Protein AF-A0A934S0W6-F1 (afdb_monomer_lite)

Sequence (113 aa):
MAPSRYKLSKGDSHPEESESSENADTNPIKDVSEILKDNYARQKAGEKPLDLQKPKSRRKRDYWLGMVVVNSLLVGSYFFWAGHPLTGVFSLSGIVIFSAGFTWAMWGVISDY

Radius of gyration: 32.38 Å; chains: 1; bounding box: 59×54×88 Å

Organism: NCBI:txid415221

Structure (mmCIF, N/CA/C/O backbone):
data_AF-A0A934S0W6-F1
#
_entry.id   AF-A0A934S0W6-F1
#
loop_
_atom_site.group_PDB
_atom_site.id
_atom_site.type_symbol
_atom_site.label_atom_id
_atom_site.label_alt_id
_atom_site.label_comp_id
_atom_site.label_asym_id
_atom_site.label_entity_id
_atom_site.label_seq_id
_atom_site.pdbx_PDB_ins_code
_atom_site.Cartn_x
_atom_site.Cartn_y
_atom_site.Cartn_z
_atom_site.occupancy
_atom_site.B_iso_or_equiv
_atom_site.auth_seq_id
_atom_site.auth_comp_id
_atom_site.auth_asym_id
_atom_site.auth_atom_id
_atom_site.pdbx_PDB_model_num
ATOM 1 N N . MET A 1 1 ? -21.867 31.011 65.745 1.00 50.62 1 MET A N 1
ATOM 2 C CA . MET A 1 1 ? -21.115 31.294 64.504 1.00 50.62 1 MET A CA 1
ATOM 3 C C . MET A 1 1 ? -22.112 31.187 63.359 1.00 50.62 1 MET A C 1
ATOM 5 O O . MET A 1 1 ? -22.591 30.094 63.102 1.00 50.62 1 MET A O 1
ATOM 9 N N . ALA A 1 2 ? -22.556 32.317 62.807 1.00 53.47 2 ALA A N 1
ATOM 10 C CA . ALA A 1 2 ? -23.645 32.392 61.828 1.00 53.47 2 ALA A CA 1
ATOM 11 C C . ALA A 1 2 ? -23.101 32.929 60.492 1.00 53.47 2 ALA A C 1
ATOM 13 O O . ALA A 1 2 ? -22.363 33.916 60.528 1.00 53.47 2 ALA A O 1
ATOM 14 N N . PRO A 1 3 ? -23.426 32.329 59.332 1.00 64.06 3 PRO A N 1
ATOM 15 C CA . PRO A 1 3 ? -22.952 32.843 58.055 1.00 64.06 3 PRO A CA 1
ATOM 16 C C . PRO A 1 3 ? -23.855 33.951 57.480 1.00 64.06 3 PRO A C 1
ATOM 18 O O . PRO A 1 3 ? -25.054 33.788 57.273 1.00 64.06 3 PRO A O 1
ATOM 21 N N . SER A 1 4 ? -23.192 35.089 57.271 1.00 63.19 4 SER A N 1
ATOM 22 C CA . SER A 1 4 ? -23.354 36.165 56.283 1.00 63.19 4 SER A CA 1
ATOM 23 C C . SER A 1 4 ? -24.582 36.161 55.351 1.00 63.19 4 SER A C 1
ATOM 25 O O . SER A 1 4 ? -24.751 35.285 54.506 1.00 63.19 4 SER A O 1
ATOM 27 N N . ARG A 1 5 ? -25.379 37.239 55.438 1.00 61.03 5 ARG A N 1
ATOM 28 C CA . ARG A 1 5 ? -26.424 37.615 54.472 1.00 61.03 5 ARG A CA 1
ATOM 29 C C . ARG A 1 5 ? -25.796 38.301 53.253 1.00 61.03 5 ARG A C 1
ATOM 31 O O . ARG A 1 5 ? -25.263 39.401 53.381 1.00 61.03 5 ARG A O 1
ATOM 38 N N . TYR A 1 6 ? -25.932 37.711 52.069 1.00 65.25 6 TYR A N 1
ATOM 39 C CA . TYR A 1 6 ? -25.631 38.388 50.806 1.00 65.25 6 TYR A CA 1
ATOM 40 C C . TYR A 1 6 ? -26.759 39.367 50.445 1.00 65.25 6 TYR A C 1
ATOM 42 O O . TYR A 1 6 ? -27.939 39.016 50.480 1.00 65.25 6 TYR A O 1
ATOM 50 N N . LYS A 1 7 ? -26.394 40.617 50.134 1.00 57.53 7 LYS A N 1
ATOM 51 C CA . LYS A 1 7 ? -27.306 41.661 49.649 1.00 57.53 7 LYS A CA 1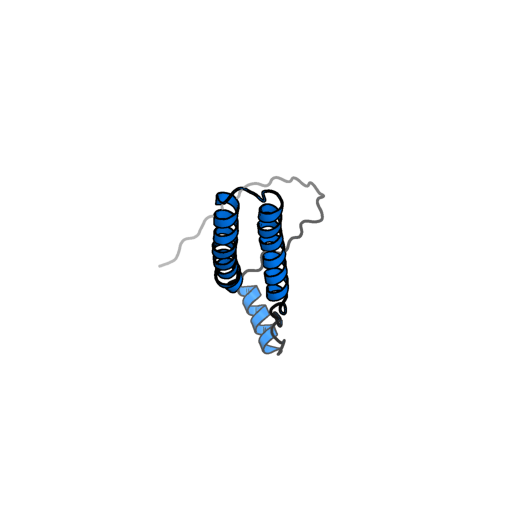
ATOM 52 C C . LYS A 1 7 ? -27.570 41.454 48.154 1.00 57.53 7 LYS A C 1
ATOM 54 O O . LYS A 1 7 ? -26.625 41.405 47.374 1.00 57.53 7 LYS A O 1
ATOM 59 N N . LEU A 1 8 ? -28.847 41.375 47.772 1.00 61.09 8 LEU A N 1
ATOM 60 C CA . LEU A 1 8 ? -29.288 41.453 46.379 1.00 61.09 8 LEU A CA 1
ATOM 61 C C . LEU A 1 8 ? -29.014 42.859 45.826 1.00 61.09 8 LEU A C 1
ATOM 63 O O . LEU A 1 8 ? -29.531 43.843 46.356 1.00 61.09 8 LEU A O 1
ATOM 67 N N . SER A 1 9 ? -28.225 42.931 44.754 1.00 60.94 9 SER A N 1
ATOM 68 C CA . SER A 1 9 ? -28.111 44.107 43.891 1.00 60.94 9 SER A CA 1
ATOM 69 C C . SER A 1 9 ? -29.199 44.024 42.823 1.00 60.94 9 SER A C 1
ATOM 71 O O . SER A 1 9 ? -29.266 43.052 42.072 1.00 60.94 9 SER A O 1
ATOM 73 N N . LYS A 1 10 ? -30.086 45.017 42.818 1.00 59.56 10 LYS A N 1
ATOM 74 C CA . LYS A 1 10 ? -31.212 45.165 41.896 1.00 59.56 10 LYS A CA 1
ATOM 75 C C . LYS A 1 10 ? -30.682 45.893 40.657 1.00 59.56 10 LYS A C 1
ATOM 77 O O . LYS A 1 10 ? -30.391 47.079 40.741 1.00 59.56 10 LYS A O 1
ATOM 82 N N . GLY A 1 11 ? -30.463 45.146 39.577 1.00 58.97 11 GLY A N 1
ATOM 83 C CA . GLY A 1 11 ? -30.102 45.668 38.259 1.00 58.97 11 GLY A CA 1
ATOM 84 C C . GLY A 1 11 ? -31.345 45.781 37.388 1.00 58.97 11 GLY A C 1
ATOM 85 O O . GLY A 1 11 ? -32.133 44.840 37.317 1.00 58.97 11 GLY A O 1
ATOM 86 N N . ASP A 1 12 ? -31.515 46.960 36.811 1.00 58.78 12 ASP A N 1
ATOM 87 C CA . ASP A 1 12 ? -32.704 47.455 36.138 1.00 58.78 12 ASP A CA 1
ATOM 88 C C . ASP A 1 12 ? -33.092 46.715 34.850 1.00 58.78 12 ASP A C 1
ATOM 90 O O . ASP A 1 12 ? -32.285 46.124 34.136 1.00 58.78 12 ASP A O 1
ATOM 94 N N . SER A 1 13 ? -34.391 46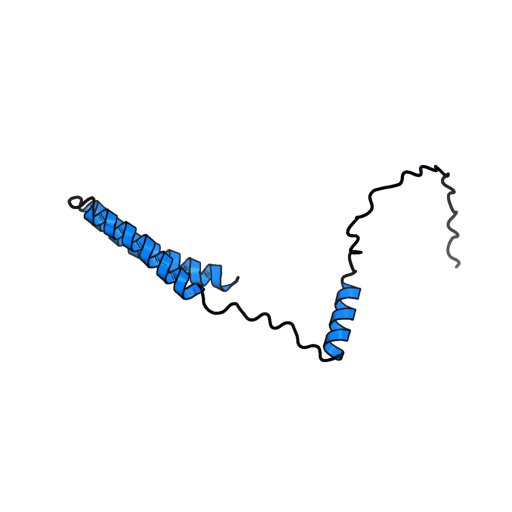.794 34.584 1.00 61.91 13 SER A N 1
ATOM 95 C CA . SER A 1 13 ? -35.120 46.318 33.419 1.00 61.91 13 SER A CA 1
ATOM 96 C C . SER A 1 13 ? -34.765 47.077 32.140 1.00 61.91 13 SER A C 1
ATOM 98 O O . SER A 1 13 ? -34.854 48.305 32.118 1.00 61.91 13 SER A O 1
ATOM 100 N N . HIS A 1 14 ? -34.532 46.346 31.049 1.00 49.84 14 HIS A N 1
ATOM 101 C CA . HIS A 1 14 ? -34.747 46.844 29.691 1.00 49.84 14 HIS A CA 1
ATOM 102 C C . HIS A 1 14 ? -35.638 45.848 28.930 1.00 49.84 14 HIS A C 1
ATOM 104 O O . HIS A 1 14 ? -35.292 44.665 28.886 1.00 49.84 14 HIS A O 1
ATOM 110 N N . PRO A 1 15 ? -36.785 46.281 28.373 1.00 63.19 15 PRO A N 1
ATOM 111 C CA . PRO A 1 15 ? -37.621 45.455 27.518 1.00 63.19 15 PRO A CA 1
ATOM 112 C C . PRO A 1 15 ? -37.211 45.674 26.058 1.00 63.19 15 PRO A C 1
ATOM 114 O O . PRO A 1 15 ? -37.290 46.791 25.562 1.00 63.19 15 PRO A O 1
ATOM 117 N N . GLU A 1 16 ? -36.793 44.616 25.376 1.00 57.03 16 GLU A N 1
ATOM 118 C CA . GLU A 1 16 ? -36.701 44.565 23.914 1.00 57.03 16 GLU A CA 1
ATOM 119 C C . GLU A 1 16 ? -37.237 43.189 23.501 1.00 57.03 16 GLU A C 1
ATOM 121 O O . GLU A 1 16 ? -36.540 42.174 23.551 1.00 57.03 16 GLU A O 1
ATOM 126 N N . GLU A 1 17 ? -38.527 43.157 23.170 1.00 59.09 17 GLU A N 1
ATOM 127 C CA . GLU A 1 17 ? -39.104 42.131 22.308 1.00 59.09 17 GLU A CA 1
ATOM 128 C C . GLU A 1 17 ? -38.536 42.317 20.898 1.00 59.09 17 GLU A C 1
ATOM 130 O O . GLU A 1 17 ? -38.725 43.359 20.273 1.00 59.09 17 GLU A O 1
ATOM 135 N N . SER A 1 18 ? -37.900 41.280 20.362 1.00 57.28 18 SER A N 1
ATOM 136 C CA . SER A 1 18 ? -37.935 41.025 18.924 1.00 57.28 18 SER A CA 1
ATOM 137 C C . SER A 1 18 ? -38.050 39.522 18.692 1.00 57.28 18 SER A C 1
ATOM 139 O O . SER A 1 18 ? -37.201 38.723 19.085 1.00 57.28 18 SER A O 1
ATOM 141 N N . GLU A 1 19 ? -39.190 39.148 18.121 1.00 61.66 19 GLU A N 1
ATOM 142 C CA . GLU A 1 19 ? -39.540 37.800 17.703 1.00 61.66 19 GLU A CA 1
ATOM 143 C C . GLU A 1 19 ? -38.754 37.372 16.447 1.00 61.66 19 GLU A C 1
ATOM 145 O O . GLU A 1 19 ? -38.338 38.188 15.625 1.00 61.66 19 GLU A O 1
ATOM 150 N N . SER A 1 20 ? -38.686 36.051 16.254 1.00 52.94 20 SER A N 1
AT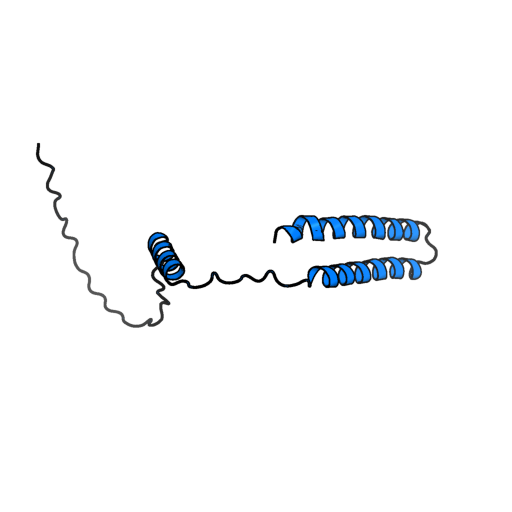OM 151 C CA . SER A 1 20 ? -38.328 35.321 15.024 1.00 52.94 20 SER A CA 1
ATOM 152 C C . SER A 1 20 ? -36.841 35.025 14.742 1.00 52.94 20 SER A C 1
ATOM 154 O O . SER A 1 20 ? -36.189 35.591 13.872 1.00 52.94 20 SER A O 1
ATOM 156 N N . SER A 1 21 ? -36.339 33.962 15.376 1.00 50.16 21 SER A N 1
ATOM 157 C CA . SER A 1 21 ? -35.703 32.875 14.610 1.00 50.16 21 SER A CA 1
ATOM 158 C C . SER A 1 21 ? -35.980 31.533 15.293 1.00 50.16 21 SER A C 1
ATOM 160 O O . SER A 1 21 ? -35.208 30.975 16.068 1.00 50.16 21 SER A O 1
ATOM 162 N N . GLU A 1 22 ? -37.185 31.045 15.028 1.00 54.94 22 GLU A N 1
ATOM 163 C CA . GLU A 1 22 ? -37.610 29.676 15.272 1.00 54.94 22 GLU A CA 1
ATOM 164 C C . GLU A 1 22 ? -36.782 28.740 14.379 1.00 54.94 22 GLU A C 1
ATOM 166 O O . GLU A 1 22 ? -36.937 28.729 13.159 1.00 54.94 22 GLU A O 1
ATOM 171 N N . ASN A 1 23 ? -35.827 28.059 15.017 1.00 53.81 23 ASN A N 1
ATOM 172 C CA . ASN A 1 23 ? -35.158 26.784 14.695 1.00 53.81 23 ASN A CA 1
ATOM 173 C C . ASN A 1 23 ? -33.711 26.806 15.221 1.00 53.81 23 ASN A C 1
ATOM 175 O O . ASN A 1 23 ? -32.762 26.420 14.540 1.00 53.81 23 ASN A O 1
ATOM 179 N N . ALA A 1 24 ? -33.530 27.253 16.467 1.00 48.75 24 ALA A N 1
ATOM 180 C CA . ALA A 1 24 ? -32.378 26.824 17.236 1.00 48.75 24 ALA A CA 1
ATOM 181 C C . ALA A 1 24 ? -32.619 25.351 17.575 1.00 48.75 24 ALA A C 1
ATOM 183 O O . ALA A 1 24 ? -33.447 25.037 18.434 1.00 48.75 24 ALA A O 1
ATOM 184 N N . ASP A 1 25 ? -31.927 24.467 16.858 1.00 51.25 25 ASP A N 1
ATOM 185 C CA . ASP A 1 25 ? -31.681 23.071 17.219 1.00 51.25 25 ASP A CA 1
ATOM 186 C C . ASP A 1 25 ? -31.026 23.049 18.607 1.00 51.25 25 ASP A C 1
ATOM 188 O O . ASP A 1 25 ? -29.811 22.986 18.789 1.00 51.25 25 ASP A O 1
ATOM 192 N N . THR A 1 26 ? -31.865 23.257 19.615 1.00 50.50 26 THR A N 1
ATOM 193 C CA . THR A 1 26 ? -31.484 23.358 21.010 1.00 50.50 26 THR A CA 1
ATOM 194 C C . THR A 1 26 ? -31.491 21.932 21.507 1.00 50.50 26 THR A C 1
ATOM 196 O O . THR A 1 26 ? -32.378 21.523 22.247 1.00 50.50 26 THR A O 1
ATOM 199 N N . ASN A 1 27 ? -30.525 21.134 21.059 1.00 60.53 27 ASN A N 1
ATOM 200 C CA . ASN A 1 27 ? -30.097 20.025 21.887 1.00 60.53 27 ASN A CA 1
ATOM 201 C C . ASN A 1 27 ? -29.525 20.681 23.151 1.00 60.53 27 ASN A C 1
ATOM 203 O O . ASN A 1 27 ? -28.438 21.264 23.064 1.00 60.53 27 ASN A O 1
ATOM 207 N N . PRO A 1 28 ? -30.223 20.669 24.312 1.00 64.38 28 PRO A N 1
ATOM 208 C CA . PRO A 1 28 ? -29.543 21.012 25.546 1.00 64.38 28 PRO A CA 1
ATOM 209 C C . PRO A 1 28 ? -28.343 20.075 25.590 1.00 64.38 28 PRO A C 1
ATOM 211 O O . PRO A 1 28 ? -28.512 18.869 25.398 1.00 64.38 28 PRO A O 1
ATOM 214 N N . ILE A 1 29 ? -27.136 20.626 25.720 1.00 62.53 29 ILE A N 1
ATOM 215 C CA . ILE A 1 29 ? -25.928 19.825 25.895 1.00 62.53 29 ILE A CA 1
ATOM 216 C C . ILE A 1 29 ? -26.211 18.963 27.124 1.00 62.53 29 ILE A C 1
ATOM 218 O O . ILE A 1 29 ? -26.135 19.454 28.248 1.00 62.53 29 ILE A O 1
ATOM 222 N N . LYS A 1 30 ? -26.659 17.720 26.907 1.00 66.44 30 LYS A N 1
ATOM 223 C CA . LYS A 1 30 ? -26.995 16.815 27.997 1.00 66.44 30 LYS A CA 1
ATOM 224 C C . LYS A 1 30 ? -25.711 16.634 28.769 1.00 66.44 30 LYS A C 1
ATOM 226 O O . LYS A 1 30 ? -24.688 16.257 28.191 1.00 66.44 30 LYS A O 1
ATOM 231 N N . ASP A 1 31 ? -25.773 16.938 30.058 1.00 81.94 31 ASP A N 1
ATOM 232 C CA . ASP A 1 31 ? -24.653 16.694 30.943 1.00 81.94 31 ASP A CA 1
ATOM 233 C C . ASP A 1 31 ? -24.241 15.222 30.791 1.00 81.94 31 ASP A C 1
ATOM 235 O O . ASP A 1 31 ? -25.081 14.323 30.661 1.00 81.94 31 ASP A O 1
ATOM 239 N N . VAL A 1 32 ? -22.936 14.965 30.774 1.00 81.62 32 VAL A N 1
ATOM 240 C CA . VAL A 1 32 ? -22.378 13.617 30.612 1.00 81.62 32 VAL A CA 1
ATOM 241 C C . VAL A 1 32 ? -22.990 12.672 31.652 1.00 81.62 32 VAL A C 1
ATOM 243 O O . VAL A 1 32 ? -23.239 11.499 31.367 1.00 81.62 32 VAL A O 1
ATOM 246 N N . SER A 1 33 ? -23.314 13.196 32.839 1.00 86.75 33 SER A N 1
ATOM 247 C CA . SER A 1 33 ? -23.987 12.454 33.904 1.00 86.75 33 SER A CA 1
ATOM 248 C C . SER A 1 33 ? -25.389 11.948 33.518 1.00 86.75 33 SER A C 1
ATOM 250 O O . SER A 1 33 ? -25.766 10.839 33.908 1.00 86.75 33 SER A O 1
ATOM 252 N N . GLU A 1 34 ? -26.150 12.700 32.721 1.00 88.00 34 GLU A N 1
ATOM 253 C CA . GLU A 1 34 ? -27.476 12.308 32.232 1.00 88.00 34 GLU A CA 1
ATOM 254 C C . GLU A 1 34 ? -27.374 11.235 31.149 1.00 88.00 34 GLU A C 1
ATOM 256 O O . GLU A 1 34 ? -28.115 10.250 31.180 1.00 88.00 34 GLU A O 1
ATOM 261 N N . ILE A 1 35 ? -26.406 11.377 30.241 1.00 85.00 35 ILE A N 1
ATOM 262 C CA . ILE A 1 35 ? -26.128 10.392 29.186 1.00 85.00 35 ILE A CA 1
ATOM 263 C C . ILE A 1 35 ? -25.736 9.043 29.806 1.00 85.00 35 ILE A C 1
ATOM 265 O O . ILE A 1 35 ? -26.203 7.990 29.370 1.00 85.00 35 ILE A O 1
ATOM 269 N N . LEU A 1 36 ? -24.909 9.047 30.854 1.00 87.19 36 LEU A N 1
ATOM 270 C CA . LEU A 1 36 ? -24.502 7.821 31.550 1.00 87.19 36 LEU A CA 1
ATOM 271 C C . LEU A 1 36 ? -25.666 7.149 32.288 1.00 87.19 36 LEU A C 1
ATOM 273 O O . LEU A 1 36 ? -25.776 5.923 32.257 1.00 87.19 36 LEU A O 1
ATOM 277 N N . LYS A 1 37 ? -26.553 7.929 32.920 1.00 88.44 37 LYS A N 1
ATOM 278 C CA . LYS A 1 37 ? -27.757 7.396 33.579 1.00 88.44 37 LYS A CA 1
ATOM 279 C C . LYS A 1 37 ? -28.724 6.768 32.575 1.00 88.44 37 LYS A C 1
ATOM 281 O O . LYS A 1 37 ? -29.235 5.683 32.851 1.00 88.44 37 LYS A O 1
ATOM 286 N N . ASP A 1 38 ? -28.933 7.406 31.424 1.00 88.19 38 ASP A N 1
ATOM 287 C CA . ASP A 1 38 ? -29.784 6.874 30.349 1.00 88.19 38 ASP A CA 1
ATOM 288 C C . ASP A 1 38 ? -29.205 5.563 29.788 1.00 88.19 38 ASP A C 1
ATOM 290 O O . ASP A 1 38 ? -29.887 4.539 29.742 1.00 88.19 38 ASP A O 1
ATOM 294 N N . ASN A 1 39 ? -27.902 5.533 29.487 1.00 83.94 39 ASN A N 1
ATOM 295 C CA . ASN A 1 39 ? -27.222 4.313 29.039 1.00 83.94 39 ASN A CA 1
ATOM 296 C C . ASN A 1 39 ? -27.291 3.175 30.071 1.00 83.94 39 ASN A C 1
ATOM 298 O O . ASN A 1 39 ? -27.501 2.017 29.707 1.00 83.94 39 ASN A O 1
ATOM 302 N N . TYR A 1 40 ? -27.144 3.484 31.362 1.00 86.19 40 TYR A N 1
ATOM 303 C CA . TYR A 1 40 ? -27.255 2.486 32.426 1.00 86.19 40 TYR A CA 1
ATOM 304 C C . TYR A 1 40 ? -28.681 1.930 32.554 1.00 86.19 40 TYR A C 1
ATOM 306 O O . TYR A 1 40 ? -28.861 0.725 32.739 1.00 86.19 40 TYR A O 1
ATOM 314 N N . ALA A 1 41 ? -29.701 2.783 32.419 1.00 87.06 41 ALA A N 1
ATOM 315 C CA . ALA A 1 41 ? -31.100 2.360 32.423 1.00 87.06 41 ALA A CA 1
ATOM 316 C C . ALA A 1 41 ? -31.413 1.426 31.242 1.00 87.06 41 ALA A C 1
ATOM 318 O O . ALA A 1 41 ? -32.032 0.379 31.436 1.00 87.06 41 ALA A O 1
ATOM 319 N N . ARG A 1 42 ? -30.905 1.751 30.048 1.00 83.00 42 ARG A N 1
ATOM 320 C CA . ARG A 1 42 ? -31.012 0.932 28.829 1.00 83.00 42 ARG A CA 1
ATOM 321 C C . ARG A 1 42 ? -30.319 -0.424 28.955 1.00 83.00 42 ARG A C 1
ATOM 323 O O . ARG A 1 42 ? -30.914 -1.451 28.634 1.00 83.00 42 ARG A O 1
ATOM 330 N N . GLN A 1 43 ? -29.110 -0.459 29.521 1.00 82.75 43 GLN A N 1
ATOM 331 C CA . GLN A 1 43 ? -28.426 -1.724 29.821 1.00 82.75 43 GLN A CA 1
ATOM 332 C C . GLN A 1 43 ? -29.212 -2.580 30.821 1.00 82.75 43 GLN A C 1
ATOM 334 O O . GLN A 1 43 ? -29.343 -3.788 30.623 1.00 82.75 43 GLN A O 1
ATOM 339 N N . LYS A 1 44 ? -29.784 -1.972 31.871 1.00 85.56 44 LYS A N 1
ATOM 340 C CA . LYS A 1 44 ? -30.658 -2.679 32.825 1.00 85.56 44 LYS A CA 1
ATOM 341 C C . LYS A 1 44 ? -31.935 -3.216 32.179 1.00 85.56 44 LYS A C 1
ATOM 343 O O . LYS A 1 44 ? -32.415 -4.265 32.597 1.00 85.56 44 LYS A O 1
ATOM 348 N N . ALA A 1 45 ? -32.463 -2.523 31.173 1.00 87.44 45 ALA A N 1
ATOM 349 C CA . ALA A 1 45 ? -33.605 -2.973 30.381 1.00 87.44 45 ALA A CA 1
ATOM 350 C C . ALA A 1 45 ? -33.254 -4.119 29.409 1.00 87.44 45 ALA A C 1
ATOM 352 O O . ALA A 1 45 ? -34.133 -4.622 28.712 1.00 87.44 45 ALA A O 1
ATOM 353 N N . GLY A 1 46 ? -31.989 -4.556 29.369 1.00 83.31 46 GLY A N 1
ATOM 354 C CA . GLY A 1 46 ? -31.528 -5.627 28.489 1.00 83.31 46 GLY A CA 1
ATOM 355 C C . GLY A 1 46 ? -31.350 -5.184 27.037 1.00 83.31 46 GLY A C 1
ATOM 356 O O . GLY A 1 46 ? -31.285 -6.034 26.147 1.00 83.31 46 GLY A O 1
ATOM 357 N N . GLU A 1 47 ? -31.274 -3.873 26.783 1.00 81.50 47 GLU A N 1
ATOM 358 C CA . GLU A 1 47 ? -30.994 -3.341 25.455 1.00 81.50 47 GLU A CA 1
ATOM 359 C C . GLU A 1 47 ? -29.581 -3.789 25.049 1.00 81.50 47 GLU A C 1
ATOM 361 O O . GLU A 1 47 ? -28.591 -3.516 25.735 1.00 81.50 47 GLU A O 1
ATOM 366 N N . LYS A 1 48 ? -29.489 -4.581 23.973 1.00 74.81 48 LYS A N 1
ATOM 367 C CA . LYS A 1 48 ? -28.205 -5.108 23.503 1.00 74.81 48 LYS A CA 1
ATOM 368 C C . LYS A 1 48 ? -27.315 -3.932 23.088 1.00 74.81 48 LYS A C 1
ATOM 370 O O . LYS A 1 48 ? -27.811 -3.033 22.408 1.00 74.81 48 LYS A O 1
ATOM 375 N N . PRO A 1 49 ? -26.018 -3.935 23.450 1.00 69.62 49 PRO A N 1
ATOM 376 C CA . PRO A 1 49 ? -25.104 -2.906 22.979 1.00 69.62 49 PRO A CA 1
ATOM 377 C C . PRO A 1 49 ? -25.147 -2.858 21.451 1.00 69.62 49 PRO A C 1
ATOM 379 O O . PRO A 1 49 ? -25.248 -3.904 20.804 1.00 69.62 49 PRO A O 1
ATOM 382 N N . LEU A 1 50 ? -25.089 -1.644 20.894 1.00 68.12 50 LEU A N 1
ATOM 383 C CA . LEU A 1 50 ? -24.934 -1.427 19.460 1.00 68.12 50 LEU A CA 1
ATOM 384 C C . LEU A 1 50 ? -23.771 -2.292 18.975 1.00 68.12 50 LEU A C 1
ATOM 386 O O . LEU A 1 50 ? -22.617 -2.063 19.340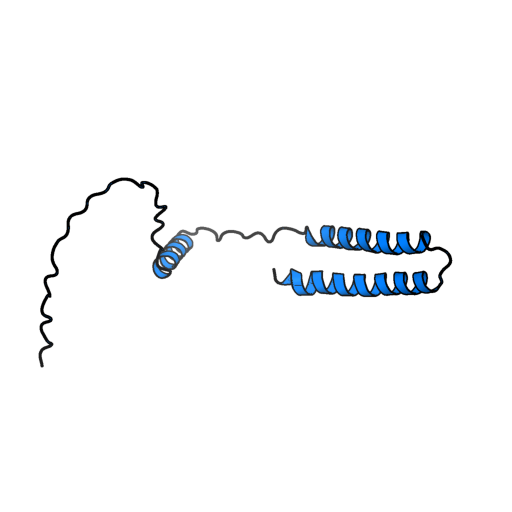 1.00 68.12 50 LEU A O 1
ATOM 390 N N . ASP A 1 51 ? -24.103 -3.316 18.193 1.00 60.72 51 ASP A N 1
ATOM 391 C CA . ASP A 1 51 ? -23.130 -4.166 17.529 1.00 60.72 51 ASP A CA 1
ATOM 392 C C . ASP A 1 51 ? -22.454 -3.294 16.471 1.00 60.72 51 ASP A C 1
ATOM 394 O O . ASP A 1 51 ? -22.927 -3.151 15.341 1.00 60.72 51 ASP A O 1
ATOM 398 N N . LEU A 1 52 ? -21.376 -2.622 16.877 1.00 63.44 52 LEU A N 1
ATOM 399 C CA . LEU A 1 52 ? -20.427 -1.968 15.989 1.00 63.44 52 LEU A CA 1
ATOM 400 C C . LEU A 1 52 ? -19.717 -3.081 15.218 1.00 63.44 52 LEU A C 1
ATOM 402 O O . LEU A 1 52 ? -18.554 -3.396 15.477 1.00 63.44 52 LEU A O 1
ATOM 406 N N . GLN A 1 53 ? -20.436 -3.733 14.302 1.00 61.22 53 GLN A N 1
ATOM 407 C CA . GLN A 1 53 ? -19.860 -4.749 13.442 1.00 61.22 53 GLN A CA 1
ATOM 408 C C . GLN A 1 53 ? -18.694 -4.104 12.709 1.00 61.22 53 GLN A C 1
ATOM 410 O O . GLN A 1 53 ? -18.879 -3.223 11.867 1.00 61.22 53 GLN A O 1
ATOM 415 N N . LYS A 1 54 ? -17.477 -4.532 13.058 1.00 61.28 54 LYS A N 1
ATOM 416 C CA . LYS A 1 54 ? -16.246 -4.080 12.413 1.00 61.28 54 LYS A CA 1
ATOM 417 C C . LYS A 1 54 ? -16.443 -4.284 10.904 1.00 61.28 54 LYS A C 1
ATOM 419 O O . LYS A 1 54 ? -16.659 -5.432 10.496 1.00 61.28 54 LYS A O 1
ATOM 424 N N . PRO A 1 55 ? -16.436 -3.227 10.069 1.00 61.78 55 PRO A N 1
ATOM 425 C CA . PRO A 1 55 ? -16.803 -3.352 8.667 1.00 61.78 55 PRO A CA 1
ATOM 426 C C . PRO A 1 55 ? -15.940 -4.422 7.995 1.00 61.78 55 PRO A C 1
ATOM 428 O O . PRO A 1 55 ? -14.706 -4.377 7.995 1.00 61.78 55 PRO A O 1
ATOM 431 N N . LYS A 1 56 ? -16.615 -5.446 7.471 1.00 58.69 56 LYS A N 1
ATOM 432 C CA . LYS A 1 56 ? -15.993 -6.687 7.015 1.00 58.69 56 LYS A CA 1
ATOM 433 C C . LYS A 1 56 ? -15.148 -6.434 5.753 1.00 58.69 56 LYS A C 1
ATOM 435 O O . LYS A 1 56 ? -15.653 -6.113 4.682 1.00 58.69 56 LYS A O 1
ATOM 440 N N . SER A 1 57 ? -13.835 -6.589 5.916 1.00 63.59 57 SER A N 1
ATOM 441 C CA . SER A 1 57 ? -12.838 -7.048 4.932 1.00 63.59 57 SER A CA 1
ATOM 442 C C . SER A 1 57 ? -12.663 -6.334 3.577 1.00 63.59 57 SER A C 1
ATOM 444 O O . SER A 1 57 ? -12.194 -6.975 2.634 1.00 63.59 57 SER A O 1
ATOM 446 N N . ARG A 1 58 ? -12.924 -5.028 3.435 1.00 71.62 58 ARG A N 1
ATOM 447 C CA . ARG A 1 58 ? -12.506 -4.312 2.202 1.00 71.62 58 ARG A CA 1
ATOM 448 C C . ARG A 1 58 ? -10.995 -4.052 2.113 1.00 71.62 58 ARG A C 1
ATOM 450 O O . ARG A 1 58 ? -10.453 -4.020 1.014 1.00 71.62 58 ARG A O 1
ATOM 457 N N . ARG A 1 59 ? -10.293 -4.044 3.255 1.00 74.25 59 ARG A N 1
ATOM 458 C CA . ARG A 1 59 ? -8.840 -3.783 3.353 1.00 74.25 59 ARG A CA 1
ATOM 459 C C . ARG A 1 59 ? -7.984 -4.650 2.428 1.00 74.25 59 ARG A C 1
ATOM 461 O O . ARG A 1 59 ? -7.036 -4.155 1.835 1.00 74.25 59 ARG A O 1
ATOM 468 N N . LYS A 1 60 ? -8.320 -5.939 2.278 1.00 80.94 60 LYS A N 1
ATOM 469 C CA . LYS A 1 60 ? -7.562 -6.850 1.404 1.00 80.94 60 LYS A CA 1
ATOM 470 C C . LYS A 1 60 ? -7.710 -6.470 -0.067 1.00 80.94 60 LYS A C 1
ATOM 472 O O . LYS A 1 60 ? -6.730 -6.487 -0.797 1.00 80.94 60 LYS A O 1
ATOM 477 N N . ARG A 1 61 ? -8.924 -6.118 -0.497 1.00 85.12 61 ARG A N 1
ATOM 478 C CA . ARG A 1 61 ? -9.185 -5.742 -1.888 1.00 85.12 61 ARG A CA 1
ATOM 479 C C . ARG A 1 61 ? -8.495 -4.427 -2.236 1.00 85.12 61 ARG A C 1
ATOM 481 O O . ARG A 1 61 ? -7.867 -4.348 -3.284 1.00 85.12 61 ARG A O 1
ATOM 488 N N . ASP A 1 62 ? -8.569 -3.448 -1.342 1.00 86.62 62 ASP A N 1
ATOM 489 C CA . ASP A 1 62 ? -7.954 -2.136 -1.553 1.00 86.62 62 ASP A CA 1
ATOM 490 C C . ASP A 1 62 ? -6.419 -2.241 -1.557 1.00 86.62 62 ASP A C 1
ATOM 492 O O . ASP A 1 62 ? -5.758 -1.614 -2.382 1.00 86.62 62 ASP A O 1
ATOM 496 N N . TYR A 1 63 ? -5.854 -3.126 -0.724 1.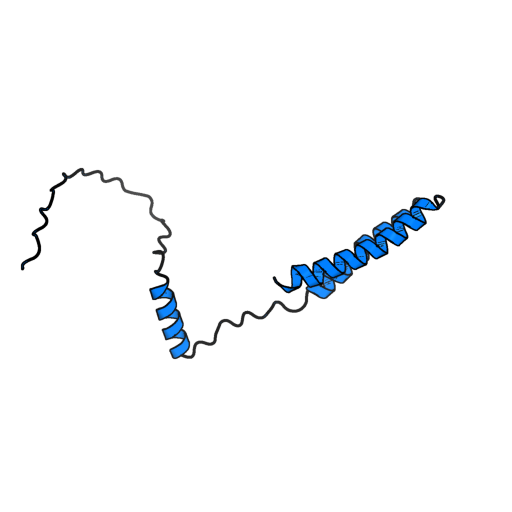00 88.88 63 TYR A N 1
ATOM 497 C CA . TYR A 1 63 ? -4.427 -3.455 -0.750 1.00 88.88 63 TYR A CA 1
ATOM 498 C C . TYR A 1 63 ? -3.990 -4.044 -2.099 1.00 88.88 63 TYR A C 1
ATOM 500 O O . TYR A 1 63 ? -3.028 -3.570 -2.701 1.00 88.88 63 TYR A O 1
ATOM 508 N N . TRP A 1 64 ? -4.709 -5.053 -2.600 1.00 91.06 64 TRP A N 1
ATOM 509 C CA . TRP A 1 64 ? -4.390 -5.670 -3.890 1.00 91.06 64 TRP A CA 1
ATOM 510 C C . TRP A 1 64 ? -4.555 -4.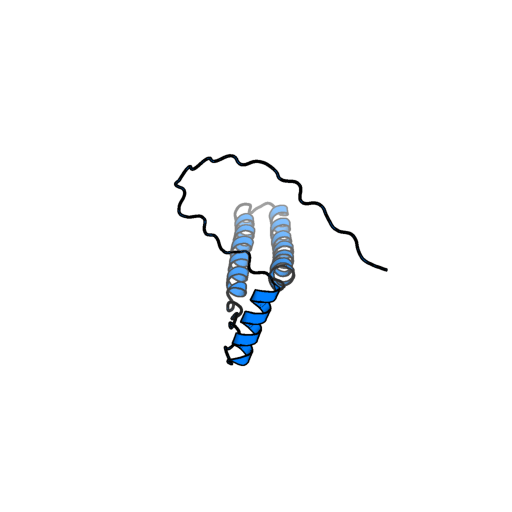692 -5.055 1.00 91.06 64 TRP A C 1
ATOM 512 O O . TRP A 1 64 ? -3.705 -4.667 -5.940 1.00 91.06 64 TRP A O 1
ATOM 522 N N . LEU A 1 65 ? -5.593 -3.851 -5.036 1.00 91.94 65 LEU A N 1
ATOM 523 C CA . LEU A 1 65 ? -5.776 -2.786 -6.026 1.00 91.94 65 LEU A CA 1
ATOM 524 C C . LEU A 1 65 ? -4.591 -1.815 -6.032 1.00 91.94 65 LEU A C 1
ATOM 526 O O . LEU A 1 65 ? -4.025 -1.570 -7.093 1.00 91.94 65 LEU A O 1
ATOM 530 N N . GLY A 1 66 ? -4.180 -1.308 -4.867 1.00 90.31 66 GLY A N 1
ATOM 531 C CA . GLY A 1 66 ? -3.045 -0.386 -4.762 1.00 90.31 66 GLY A CA 1
ATOM 532 C C . GLY A 1 66 ? -1.733 -1.008 -5.243 1.00 90.31 66 GLY A C 1
ATOM 533 O O . GLY A 1 66 ? -1.011 -0.399 -6.034 1.00 90.31 66 GLY A O 1
ATOM 534 N N . MET A 1 67 ? -1.463 -2.250 -4.832 1.00 92.06 67 MET A N 1
ATOM 535 C CA . MET A 1 67 ? -0.276 -2.994 -5.260 1.00 92.06 67 MET A CA 1
ATOM 536 C C . MET A 1 67 ? -0.242 -3.220 -6.769 1.00 92.06 67 MET A C 1
ATOM 538 O O . MET A 1 67 ? 0.785 -2.974 -7.398 1.00 92.06 67 MET A O 1
ATOM 542 N N . VAL A 1 68 ? -1.352 -3.665 -7.362 1.00 94.12 68 VAL A N 1
ATOM 543 C CA . VAL A 1 68 ? -1.420 -3.916 -8.806 1.00 94.12 68 VAL A CA 1
ATOM 544 C C . VAL A 1 68 ? -1.257 -2.613 -9.581 1.00 94.12 68 VAL A C 1
ATOM 546 O O . VAL A 1 68 ? -0.430 -2.559 -10.480 1.00 94.12 68 VAL A O 1
ATOM 549 N N . VAL A 1 69 ? -1.967 -1.546 -9.207 1.00 94.75 69 VAL A N 1
ATOM 550 C CA . VAL A 1 69 ? -1.917 -0.264 -9.930 1.00 94.75 69 VAL A CA 1
ATOM 551 C C . VAL A 1 69 ? -0.500 0.309 -9.969 1.00 94.75 69 VAL A C 1
ATOM 553 O O . VAL A 1 69 ? -0.006 0.652 -11.044 1.00 94.75 69 VAL A O 1
ATOM 556 N N . VAL A 1 70 ? 0.181 0.386 -8.824 1.00 92.06 70 VAL A N 1
ATOM 557 C CA . VAL A 1 70 ? 1.511 1.008 -8.761 1.00 92.06 70 VAL A CA 1
ATOM 558 C C . VAL A 1 70 ? 2.577 0.122 -9.399 1.00 92.06 70 VAL A C 1
ATOM 560 O O . VAL A 1 70 ? 3.397 0.617 -10.174 1.00 92.06 70 VAL A O 1
ATOM 563 N N . ASN A 1 71 ? 2.544 -1.190 -9.156 1.00 92.69 71 ASN A N 1
ATOM 564 C CA . ASN A 1 71 ? 3.513 -2.094 -9.772 1.00 92.69 71 ASN A CA 1
ATOM 565 C C . ASN A 1 71 ? 3.314 -2.183 -11.291 1.00 92.69 71 ASN A C 1
ATOM 567 O O . ASN A 1 71 ? 4.300 -2.186 -12.024 1.00 92.69 71 ASN A O 1
ATOM 571 N N . SER A 1 72 ? 2.073 -2.171 -11.794 1.00 92.00 72 SER A N 1
ATOM 572 C CA . SER A 1 72 ? 1.805 -2.084 -13.236 1.00 92.00 72 SER A CA 1
ATOM 573 C C . SER A 1 72 ? 2.357 -0.798 -13.849 1.00 92.00 72 SER A C 1
ATOM 575 O O . SER A 1 72 ? 2.876 -0.840 -14.961 1.00 92.00 72 SER A O 1
ATOM 577 N N . LEU A 1 73 ? 2.309 0.325 -13.128 1.00 91.69 73 LEU A N 1
ATOM 578 C CA . LEU A 1 73 ? 2.876 1.593 -13.590 1.00 91.69 73 LEU A CA 1
ATOM 579 C C . LEU A 1 73 ? 4.413 1.547 -13.653 1.00 91.69 73 LEU A C 1
ATOM 581 O O . LEU A 1 73 ? 4.998 1.994 -14.639 1.00 91.69 73 LEU A O 1
ATOM 585 N N . LEU A 1 74 ? 5.071 0.948 -12.655 1.00 89.50 74 LEU A N 1
ATOM 586 C CA . LEU A 1 74 ? 6.534 0.778 -12.623 1.00 89.50 74 LEU A CA 1
ATOM 587 C C . LEU A 1 74 ? 7.049 -0.234 -13.657 1.00 89.50 74 LEU A C 1
ATOM 589 O O . LEU A 1 74 ? 8.123 -0.055 -14.232 1.00 89.50 74 LEU A O 1
ATOM 593 N N . VAL A 1 75 ? 6.285 -1.294 -13.913 1.00 90.50 75 VAL A N 1
ATOM 594 C CA . VAL A 1 75 ? 6.589 -2.253 -14.983 1.00 90.50 75 VAL A CA 1
ATOM 595 C C . VAL A 1 75 ? 6.345 -1.609 -16.349 1.00 90.50 75 VAL A C 1
ATOM 597 O O . VAL A 1 75 ? 7.170 -1.744 -17.248 1.00 90.50 75 VAL A O 1
ATOM 600 N N . GLY A 1 76 ? 5.261 -0.847 -16.505 1.00 89.12 76 GLY A N 1
ATOM 601 C CA . GLY A 1 76 ? 4.981 -0.093 -17.726 1.00 89.12 76 GLY A CA 1
ATOM 602 C C . GLY A 1 76 ? 6.081 0.918 -18.059 1.00 89.12 76 GLY A C 1
ATOM 603 O O . GLY A 1 76 ? 6.505 0.999 -19.212 1.00 89.12 76 GLY A O 1
ATOM 604 N N . SER A 1 77 ? 6.607 1.633 -17.058 1.00 86.62 77 SER A N 1
ATOM 605 C CA . SER A 1 77 ? 7.708 2.586 -17.262 1.00 86.62 77 SER A CA 1
ATOM 606 C C . SER A 1 77 ? 9.003 1.906 -17.714 1.00 86.62 77 SER A C 1
ATOM 608 O O . SER A 1 77 ? 9.721 2.461 -18.548 1.00 86.62 77 SER A O 1
ATOM 610 N N . TYR A 1 78 ? 9.272 0.686 -17.237 1.00 86.81 78 TYR A N 1
ATOM 611 C CA . TYR A 1 78 ? 10.409 -0.115 -17.689 1.00 86.81 78 TYR A CA 1
ATOM 612 C C . TYR A 1 78 ? 10.321 -0.448 -19.184 1.00 86.81 78 TYR A C 1
ATOM 614 O O . TYR A 1 78 ? 11.306 -0.292 -19.903 1.00 86.81 78 TYR A O 1
ATOM 622 N N . PHE A 1 79 ? 9.142 -0.849 -19.670 1.00 88.00 79 PHE A N 1
ATOM 623 C CA . PHE A 1 79 ? 8.939 -1.131 -21.095 1.00 88.00 79 PHE A CA 1
ATOM 624 C C . PHE A 1 79 ? 8.958 0.134 -21.961 1.00 88.00 79 PHE A C 1
ATOM 626 O O . PHE A 1 79 ? 9.428 0.084 -23.095 1.00 88.00 79 PHE A O 1
ATOM 633 N N . PHE A 1 80 ? 8.486 1.270 -21.440 1.00 87.94 80 PHE A N 1
ATOM 634 C CA . PHE A 1 80 ? 8.479 2.536 -22.179 1.00 87.94 80 PHE A CA 1
ATOM 635 C C . PHE A 1 80 ? 9.891 3.105 -22.390 1.00 87.94 80 PHE A C 1
ATOM 637 O O . PHE A 1 80 ? 10.201 3.622 -23.460 1.00 87.94 80 PHE A O 1
ATOM 644 N N . TRP A 1 81 ? 10.772 2.958 -21.395 1.00 86.69 81 TRP A N 1
ATOM 645 C CA . TRP A 1 81 ? 12.188 3.345 -21.459 1.00 86.69 81 TRP A CA 1
ATOM 646 C C . TRP A 1 81 ? 13.119 2.138 -21.643 1.00 86.69 81 TRP A C 1
ATOM 648 O O . TRP A 1 81 ? 14.212 2.077 -21.065 1.00 86.69 81 TRP A O 1
ATOM 658 N N . ALA A 1 82 ? 12.691 1.169 -22.454 1.00 73.12 82 ALA A N 1
ATOM 659 C CA . ALA A 1 82 ? 13.486 -0.004 -22.784 1.00 73.12 82 ALA A CA 1
ATOM 660 C C . ALA A 1 82 ? 14.803 0.423 -23.460 1.00 73.12 82 ALA A C 1
ATOM 662 O O . ALA A 1 82 ? 14.824 0.845 -24.613 1.00 73.12 82 ALA A O 1
ATOM 663 N N . GLY A 1 83 ? 15.910 0.355 -22.716 1.00 78.56 83 GLY A N 1
ATOM 664 C CA . GLY A 1 83 ? 17.245 0.712 -23.207 1.00 78.56 83 GLY A CA 1
ATOM 665 C C . GLY A 1 83 ? 18.148 1.366 -22.165 1.00 78.56 83 GLY A C 1
ATOM 666 O O . GLY A 1 83 ? 19.367 1.262 -22.281 1.00 78.56 83 GLY A O 1
ATOM 667 N N . HIS A 1 84 ? 17.587 1.976 -21.113 1.00 87.12 84 HIS A N 1
ATOM 668 C CA . HIS A 1 84 ? 18.400 2.528 -20.029 1.00 87.12 84 HIS A CA 1
ATOM 669 C C . HIS A 1 84 ? 18.505 1.528 -18.860 1.00 87.12 84 HIS A C 1
ATOM 671 O O . HIS A 1 84 ? 17.501 1.243 -18.201 1.00 87.12 84 HIS A O 1
ATOM 677 N N . PRO A 1 85 ? 19.707 1.012 -18.536 1.00 86.50 85 PRO A N 1
ATOM 678 C CA . PRO A 1 85 ? 19.877 0.046 -17.445 1.00 86.50 85 PRO A CA 1
ATOM 679 C C . PRO A 1 85 ? 19.510 0.644 -16.079 1.00 86.50 85 PRO A C 1
ATOM 681 O O . PRO A 1 85 ? 19.002 -0.059 -15.208 1.00 86.50 85 PRO A O 1
ATOM 684 N N . LEU A 1 86 ? 19.691 1.961 -15.919 1.00 90.88 86 LEU A N 1
ATOM 685 C CA . LEU A 1 86 ? 19.268 2.698 -14.726 1.00 90.88 86 LEU A CA 1
ATOM 686 C C . LEU A 1 86 ? 17.763 2.564 -14.473 1.00 90.88 86 LEU A C 1
ATOM 688 O O . LEU A 1 86 ? 17.377 2.317 -13.335 1.00 90.88 86 LEU A O 1
ATOM 692 N N . THR A 1 87 ? 16.916 2.654 -15.503 1.00 89.12 87 THR A N 1
ATOM 693 C CA . THR A 1 87 ? 15.460 2.545 -15.329 1.00 89.12 87 THR A CA 1
ATOM 694 C C . THR A 1 87 ? 15.069 1.173 -14.795 1.00 89.12 87 THR A C 1
ATOM 696 O O . THR A 1 87 ? 14.208 1.087 -13.931 1.00 89.12 87 THR A O 1
ATOM 699 N N . GLY A 1 88 ? 15.746 0.103 -15.227 1.00 87.88 88 GLY A N 1
ATOM 700 C CA . GLY A 1 88 ? 15.513 -1.246 -14.701 1.00 87.88 88 GLY A CA 1
ATOM 701 C C . GLY A 1 88 ? 15.809 -1.359 -13.207 1.00 87.88 88 GLY A C 1
ATOM 702 O O . GLY A 1 88 ? 14.980 -1.858 -12.448 1.00 87.88 88 GLY A O 1
ATOM 703 N N . VAL A 1 89 ? 16.959 -0.840 -12.770 1.00 92.50 89 VAL A N 1
ATOM 704 C CA . VAL A 1 89 ? 17.353 -0.863 -11.352 1.00 92.50 89 VAL A CA 1
ATOM 705 C C . VAL A 1 89 ? 16.412 -0.001 -10.506 1.00 92.50 89 VAL A C 1
ATOM 707 O O . VAL A 1 89 ? 15.977 -0.434 -9.438 1.00 92.50 89 VAL A O 1
ATOM 710 N N . PHE A 1 90 ? 16.052 1.190 -10.991 1.00 91.69 90 PHE A N 1
ATOM 711 C CA . PHE A 1 90 ? 15.124 2.082 -10.296 1.00 91.69 90 PHE A CA 1
ATOM 712 C C . PHE A 1 90 ? 13.713 1.502 -10.205 1.00 91.69 90 PHE A C 1
ATOM 714 O O . PHE A 1 90 ? 13.133 1.527 -9.122 1.00 91.69 90 PHE A O 1
ATOM 721 N N . SER A 1 91 ? 13.171 0.938 -11.287 1.00 89.81 91 SER A N 1
ATOM 722 C CA . SER A 1 91 ? 11.849 0.304 -11.265 1.00 89.81 91 SER A CA 1
ATOM 723 C C . SER A 1 91 ? 11.822 -0.892 -10.315 1.00 89.81 91 SER A C 1
ATOM 725 O O . SER A 1 91 ? 10.887 -1.023 -9.529 1.00 89.81 91 SER A O 1
ATOM 727 N N . LEU A 1 92 ? 12.861 -1.732 -10.319 1.00 90.88 92 LEU A N 1
ATOM 728 C CA . LEU A 1 92 ? 12.925 -2.916 -9.460 1.00 90.88 92 LEU A CA 1
ATOM 729 C C . LEU A 1 92 ? 13.071 -2.546 -7.976 1.00 90.88 92 LEU A C 1
ATOM 731 O O . LEU A 1 92 ? 12.345 -3.076 -7.136 1.00 90.88 92 LEU A O 1
ATOM 735 N N . SER A 1 93 ? 13.942 -1.585 -7.657 1.00 94.12 93 SER A N 1
ATOM 736 C CA . SER A 1 93 ? 14.070 -1.040 -6.299 1.00 94.12 93 SER A CA 1
ATOM 737 C C . SER A 1 93 ? 12.775 -0.358 -5.841 1.00 94.12 93 SER A C 1
ATOM 739 O O . SER A 1 93 ? 12.298 -0.595 -4.731 1.00 94.12 93 SER A O 1
ATOM 741 N N . GLY A 1 94 ? 12.152 0.421 -6.730 1.00 92.00 94 GLY A N 1
ATOM 742 C CA . GLY A 1 94 ? 10.878 1.090 -6.491 1.00 92.00 94 GLY A CA 1
ATOM 743 C C . GLY A 1 94 ? 9.764 0.112 -6.135 1.00 92.00 94 GLY A C 1
ATOM 744 O O . GLY A 1 94 ? 9.060 0.347 -5.158 1.00 92.00 94 GLY A O 1
ATOM 745 N N . ILE A 1 95 ? 9.651 -1.014 -6.849 1.00 93.88 95 ILE A N 1
ATOM 746 C CA . ILE A 1 95 ? 8.670 -2.069 -6.545 1.00 93.88 95 ILE A CA 1
ATOM 747 C C . ILE A 1 95 ? 8.882 -2.612 -5.130 1.00 93.88 95 ILE A C 1
ATOM 749 O O . ILE A 1 95 ? 7.918 -2.733 -4.375 1.00 93.88 95 ILE A O 1
ATOM 753 N N . VAL A 1 96 ? 10.123 -2.920 -4.745 1.00 94.88 96 VAL A N 1
ATOM 754 C CA . VAL A 1 96 ? 10.427 -3.488 -3.420 1.00 94.88 96 VAL A CA 1
ATOM 755 C C . VAL A 1 96 ? 10.122 -2.484 -2.308 1.00 94.88 96 VAL A C 1
ATOM 757 O O . VAL A 1 96 ? 9.401 -2.816 -1.365 1.00 94.88 96 VAL A O 1
ATOM 760 N N . ILE A 1 97 ? 10.626 -1.253 -2.429 1.00 95.94 97 ILE A N 1
ATOM 761 C CA . ILE A 1 97 ? 10.440 -0.198 -1.424 1.00 95.94 97 ILE A CA 1
ATOM 762 C C . ILE A 1 97 ? 8.960 0.165 -1.298 1.00 95.94 97 ILE A C 1
ATOM 764 O O . ILE A 1 97 ? 8.444 0.236 -0.182 1.00 95.94 97 ILE A O 1
ATOM 768 N N . PHE A 1 98 ? 8.262 0.348 -2.422 1.00 94.06 98 PHE A N 1
ATOM 769 C CA . PHE A 1 98 ? 6.831 0.631 -2.421 1.00 94.06 98 PHE A CA 1
ATOM 770 C C . PHE A 1 98 ? 6.045 -0.514 -1.783 1.00 94.06 98 PHE A C 1
ATOM 772 O O . PHE A 1 98 ? 5.239 -0.267 -0.894 1.00 94.06 98 PHE A O 1
ATOM 779 N N . SER A 1 99 ? 6.311 -1.764 -2.169 1.00 92.94 99 SER A N 1
ATOM 780 C CA . SER A 1 99 ? 5.608 -2.928 -1.620 1.00 92.94 99 SER A CA 1
ATOM 781 C C . SER A 1 99 ? 5.789 -3.037 -0.106 1.00 92.94 99 SER A C 1
ATOM 783 O O . SER A 1 99 ? 4.816 -3.252 0.620 1.00 92.94 99 SER A O 1
ATOM 785 N N . ALA A 1 100 ? 7.017 -2.853 0.388 1.00 94.19 100 ALA A N 1
ATOM 786 C CA . ALA A 1 100 ? 7.319 -2.889 1.815 1.00 94.19 100 ALA A CA 1
ATOM 787 C C . ALA A 1 100 ? 6.668 -1.717 2.567 1.00 94.19 100 ALA A C 1
ATOM 789 O O . ALA A 1 100 ? 5.978 -1.937 3.563 1.00 94.19 100 ALA A O 1
ATOM 790 N N . GLY A 1 101 ? 6.826 -0.487 2.069 1.00 94.12 101 GLY A N 1
ATOM 791 C CA . GLY A 1 101 ? 6.268 0.718 2.687 1.00 94.12 101 GLY A CA 1
ATOM 792 C C . GLY A 1 101 ? 4.741 0.741 2.676 1.00 94.12 101 GLY A C 1
ATOM 793 O O . GLY A 1 101 ? 4.120 1.076 3.681 1.00 94.12 101 GLY A O 1
ATOM 794 N N . PHE A 1 102 ? 4.122 0.314 1.577 1.00 91.56 102 PHE A N 1
ATOM 795 C CA . PHE A 1 102 ? 2.671 0.214 1.458 1.00 91.56 102 PHE A CA 1
ATOM 796 C C . PHE A 1 102 ? 2.104 -0.869 2.378 1.00 91.56 102 PHE A C 1
ATOM 798 O O . PHE A 1 102 ? 1.104 -0.641 3.055 1.00 91.56 102 PHE A O 1
ATOM 805 N N . THR A 1 103 ? 2.771 -2.024 2.472 1.00 90.75 103 THR A N 1
ATOM 806 C CA . THR A 1 103 ? 2.389 -3.077 3.426 1.00 90.75 103 THR A CA 1
ATOM 807 C C . THR A 1 103 ? 2.504 -2.580 4.866 1.00 90.75 103 THR A C 1
ATOM 809 O O . THR A 1 103 ? 1.577 -2.774 5.652 1.00 90.75 103 THR A O 1
ATOM 812 N N . TRP A 1 104 ? 3.589 -1.877 5.199 1.00 93.00 104 TRP A N 1
ATOM 813 C CA . TRP A 1 104 ? 3.775 -1.276 6.517 1.00 93.00 104 TRP A CA 1
ATOM 814 C C . TRP A 1 104 ? 2.710 -0.221 6.830 1.00 93.00 104 TRP A C 1
ATOM 816 O O . TRP A 1 104 ? 2.115 -0.266 7.898 1.00 93.00 104 TRP A O 1
ATOM 826 N N . ALA A 1 105 ? 2.393 0.678 5.898 1.00 88.50 105 ALA A N 1
ATOM 827 C CA . ALA A 1 105 ? 1.350 1.682 6.096 1.00 88.50 105 ALA A CA 1
ATOM 828 C C . ALA A 1 105 ? -0.032 1.033 6.289 1.00 88.50 105 ALA A C 1
ATOM 830 O O . ALA A 1 105 ? -0.776 1.388 7.203 1.00 88.50 105 ALA A O 1
ATOM 831 N N . MET A 1 106 ? -0.366 0.032 5.471 1.00 85.56 106 MET A N 1
ATOM 832 C CA . MET A 1 106 ? -1.678 -0.613 5.508 1.00 85.56 106 MET A CA 1
ATOM 833 C C . MET A 1 106 ? -1.906 -1.437 6.782 1.00 85.56 106 MET A C 1
ATOM 835 O O . MET A 1 106 ? -3.041 -1.558 7.241 1.00 85.56 106 MET A O 1
ATOM 839 N N . TRP A 1 107 ? -0.858 -2.043 7.341 1.00 84.44 107 TRP A N 1
ATOM 840 C CA . TRP A 1 107 ? -0.975 -2.882 8.539 1.00 84.44 107 TRP A CA 1
ATOM 841 C C . TRP A 1 107 ? -0.551 -2.178 9.824 1.00 84.44 107 TRP A C 1
ATOM 843 O O . TRP A 1 107 ? -1.085 -2.506 10.871 1.00 84.44 107 TRP A O 1
ATOM 853 N N . GLY A 1 108 ? 0.361 -1.215 9.765 1.00 84.38 108 GLY A N 1
ATOM 854 C CA . GLY A 1 108 ? 0.775 -0.424 10.921 1.00 84.38 108 GLY A CA 1
ATOM 855 C C . GLY A 1 108 ? -0.192 0.719 11.206 1.00 84.38 108 GLY A C 1
ATOM 856 O O . GLY A 1 108 ? -0.679 0.845 12.318 1.00 84.38 108 GLY A O 1
ATOM 857 N N . VAL A 1 109 ? -0.519 1.531 10.197 1.00 82.44 109 VAL A N 1
ATOM 858 C CA . VAL A 1 109 ? -1.300 2.766 10.403 1.00 82.44 109 VAL A CA 1
ATOM 859 C C . VAL A 1 109 ? -2.804 2.496 10.377 1.00 82.44 109 VAL A C 1
ATOM 861 O O . VAL A 1 109 ? -3.550 3.016 11.199 1.00 82.44 109 VAL A O 1
ATOM 864 N N . ILE A 1 110 ? -3.266 1.662 9.442 1.00 77.38 110 ILE A N 1
ATOM 865 C CA . ILE A 1 110 ? -4.701 1.377 9.253 1.00 77.38 110 ILE A CA 1
ATOM 866 C C . ILE A 1 110 ? -5.209 0.257 10.183 1.00 77.38 110 ILE A C 1
ATOM 868 O O . ILE A 1 110 ? -6.417 0.063 10.300 1.00 77.38 110 ILE A O 1
ATOM 872 N N . SER A 1 111 ? -4.331 -0.487 10.869 1.00 65.62 111 SER A N 1
ATOM 873 C CA . SER A 1 111 ? -4.750 -1.450 11.908 1.00 65.62 111 SER A CA 1
ATOM 874 C C . SER A 1 111 ? -5.552 -0.780 13.024 1.00 65.62 111 SER A C 1
ATOM 876 O O . SER A 1 111 ? -6.550 -1.352 13.472 1.00 65.62 111 SER A O 1
ATOM 878 N N . ASP A 1 112 ? -5.130 0.423 13.413 1.00 61.94 112 ASP A N 1
ATOM 879 C CA . ASP A 1 112 ? -5.576 1.092 14.637 1.00 61.94 112 ASP A CA 1
ATOM 880 C C . ASP A 1 112 ? -6.801 1.999 14.436 1.00 61.94 112 ASP A C 1
ATOM 882 O O . ASP A 1 112 ? -7.392 2.457 15.412 1.00 61.94 112 ASP A O 1
ATOM 886 N N . TYR A 1 113 ? -7.213 2.205 13.181 1.00 57.41 113 TYR A N 1
ATOM 887 C CA . TYR A 1 113 ? -8.485 2.828 12.787 1.00 57.41 113 TYR A CA 1
ATOM 888 C C . TYR A 1 113 ? -9.530 1.764 12.437 1.00 57.41 113 TYR A C 1
ATOM 890 O O . TYR A 1 113 ? -10.740 2.005 12.632 1.00 57.41 113 TYR A O 1
#

Secondary structure (DSSP, 8-state):
----PPPPP-PPP------------------HHHHHHHHHHHHHTTPPP-------SHHHHHHHHHHHHHHHHHHHHHHHTTT-HHHHHHHHHHHHHHHHHHHHIIIIISS--

pLDDT: mean 77.12, std 14.63, range [48.75, 95.94]

Foldseek 3Di:
DDDDDDDDDDDDDDDDDDDDDPDPPCPPPPDVVNVVVVVVVCVVVVNDPPCPPPPPDPLVVVLVVVLCVVLVVLVVQCVVPVPDVVSVVCSVVCSVVCNVVSVCCSCVVVVVD